Protein AF-A0A7J2ZFT1-F1 (afdb_monomer_lite)

Foldseek 3Di:
DDWAWLDKDWDDDPVKIWMWTWTADPQFIKTWIDIPPDIDIDGDDLVRLVQVLVCLVVQHKDKDKDWDQDPVRDIWIWMWIRHNQKTWIDTVHIGIDRADPVRSVVSSVSSVVSSVVVVVSVCPVVVDPPPD

Sequence (132 aa):
MPLKVLHSFIHQTDEKITSLTVSLGEDGVFITLSDKKSKNRVKLGLDEVAGLADAVERNRNWSAFHTFTTLENKESRNRINYADGFFSIEGETKIAMKLGDDERAAFRRVLEFALERMLERRMKERVGFKSG

Secondary structure (DSSP, 8-state):
---EEEEEEEEE-SS-EEEEEEEE-SSSEEEEEE-SS-EEEEEEPHHHHHHHHHHHHHT--EEEEEEEE-TTS-EEEEEEEEETTEEEEESSSEEEEEPPHHHHHHHHHHHHHHHHHHHHHHHHHHH-----

pLDDT: mean 86.73, std 11.71, range [34.34, 96.75]

Structure (mmCIF, N/CA/C/O backbone):
data_AF-A0A7J2ZFT1-F1
#
_entry.id   AF-A0A7J2ZFT1-F1
#
loop_
_atom_site.group_PDB
_atom_site.id
_atom_site.type_symbol
_atom_site.label_atom_id
_atom_site.label_alt_id
_atom_site.label_comp_id
_atom_site.label_asym_id
_atom_site.label_entity_id
_atom_site.label_seq_id
_atom_site.pdbx_PDB_ins_code
_atom_site.Cartn_x
_atom_site.Cartn_y
_atom_site.Cartn_z
_atom_site.occupancy
_atom_site.B_iso_or_equiv
_atom_site.auth_seq_id
_atom_site.auth_comp_id
_atom_site.auth_asym_id
_atom_site.auth_atom_id
_atom_site.pdbx_PDB_model_num
ATOM 1 N N . MET A 1 1 ? 18.847 6.080 -0.606 1.00 52.22 1 MET A N 1
ATOM 2 C CA . MET A 1 1 ? 18.341 7.435 -0.954 1.00 52.22 1 MET A CA 1
ATOM 3 C C . MET A 1 1 ? 17.059 7.778 -0.180 1.00 52.22 1 MET A C 1
ATOM 5 O O . MET A 1 1 ? 16.490 6.867 0.417 1.00 52.22 1 MET A O 1
ATOM 9 N N . PRO A 1 2 ? 16.594 9.047 -0.122 1.00 69.62 2 PRO A N 1
ATOM 10 C CA . PRO A 1 2 ? 15.345 9.393 0.567 1.00 69.62 2 PRO A CA 1
ATOM 11 C C . PRO A 1 2 ? 14.110 8.819 -0.145 1.00 69.62 2 PRO A C 1
ATOM 13 O O . PRO A 1 2 ? 14.042 8.781 -1.372 1.00 69.62 2 PRO A O 1
ATOM 16 N N . LEU A 1 3 ? 13.118 8.388 0.636 1.00 79.19 3 LEU A N 1
ATOM 17 C CA . LEU A 1 3 ? 11.809 7.977 0.122 1.00 79.19 3 LEU A CA 1
ATOM 18 C C . LEU A 1 3 ? 11.078 9.193 -0.437 1.00 79.19 3 LEU A C 1
ATOM 20 O O . LEU A 1 3 ? 10.942 10.201 0.258 1.00 79.19 3 LEU A O 1
ATOM 24 N N . LYS A 1 4 ? 10.548 9.083 -1.655 1.00 88.88 4 LYS A N 1
ATOM 25 C CA . LYS A 1 4 ? 9.685 10.121 -2.216 1.00 88.88 4 LYS A CA 1
ATOM 26 C C . LYS A 1 4 ? 8.232 9.793 -1.896 1.00 88.88 4 LYS A C 1
ATOM 28 O O . LYS A 1 4 ? 7.696 8.823 -2.426 1.00 88.88 4 LYS A O 1
ATOM 33 N N . VAL A 1 5 ? 7.600 10.595 -1.042 1.00 90.94 5 VAL A N 1
ATOM 34 C CA . VAL A 1 5 ? 6.156 10.489 -0.791 1.00 90.94 5 VAL A CA 1
ATOM 35 C C . VAL A 1 5 ? 5.413 10.813 -2.087 1.00 90.94 5 VAL A C 1
ATOM 37 O O . VAL A 1 5 ? 5.664 11.850 -2.700 1.00 90.94 5 VAL A O 1
ATOM 40 N N . LEU A 1 6 ? 4.538 9.905 -2.517 1.00 91.88 6 LEU A N 1
ATOM 41 C CA . LEU A 1 6 ? 3.688 10.089 -3.692 1.00 91.88 6 LEU A CA 1
ATOM 42 C C . LEU A 1 6 ? 2.339 10.684 -3.296 1.00 91.88 6 LEU A C 1
ATOM 44 O O . LEU A 1 6 ? 1.868 11.622 -3.932 1.00 91.88 6 LEU A O 1
ATOM 48 N N . HIS A 1 7 ? 1.731 10.146 -2.237 1.00 93.69 7 HIS A N 1
ATOM 49 C CA . HIS A 1 7 ? 0.454 10.624 -1.725 1.00 93.69 7 HIS A CA 1
ATOM 50 C C . HIS A 1 7 ? 0.250 10.215 -0.266 1.00 93.69 7 HIS A C 1
ATOM 52 O O . HIS A 1 7 ? 0.804 9.206 0.183 1.00 93.69 7 HIS A O 1
ATOM 58 N N . SER A 1 8 ? -0.570 10.974 0.461 1.00 92.38 8 SER A N 1
ATOM 59 C CA . SER A 1 8 ? -1.027 10.594 1.794 1.00 92.38 8 SER A CA 1
ATOM 60 C C . SER A 1 8 ? -2.513 10.878 1.958 1.00 92.38 8 SER A C 1
ATOM 62 O O . SER A 1 8 ? -2.956 12.003 1.763 1.00 92.38 8 SER A O 1
ATOM 64 N N . PHE A 1 9 ? -3.247 9.859 2.385 1.00 91.44 9 PHE A N 1
ATOM 65 C CA . PHE A 1 9 ? -4.632 9.944 2.829 1.00 91.44 9 PHE A CA 1
ATOM 66 C C . PHE A 1 9 ? -4.624 10.114 4.344 1.00 91.44 9 PHE A C 1
ATOM 68 O O . PHE A 1 9 ? -3.864 9.428 5.034 1.00 91.44 9 PHE A O 1
ATOM 75 N N . ILE A 1 10 ? -5.421 11.040 4.867 1.00 90.12 10 ILE A N 1
ATOM 76 C CA . ILE A 1 10 ? -5.509 11.306 6.305 1.00 90.12 10 ILE A CA 1
ATOM 77 C C . ILE A 1 10 ? -6.983 11.333 6.675 1.00 90.12 10 ILE A C 1
ATOM 79 O O . ILE A 1 10 ? -7.726 12.196 6.216 1.00 90.12 10 ILE A O 1
ATOM 83 N N . HIS A 1 11 ? -7.395 10.393 7.519 1.00 88.00 11 HIS A N 1
ATOM 84 C CA . HIS A 1 11 ? -8.722 10.373 8.121 1.00 88.00 11 HIS A CA 1
ATOM 85 C C . HIS A 1 11 ? -8.613 10.820 9.559 1.00 88.00 11 HIS A C 1
ATOM 87 O O . HIS A 1 11 ? -7.939 10.184 10.372 1.00 88.00 11 HIS A O 1
ATOM 93 N N . GLN A 1 12 ? -9.311 11.902 9.871 1.00 83.25 12 GLN A N 1
ATOM 94 C CA . GLN A 1 12 ? -9.465 12.391 11.225 1.00 83.25 12 GLN A CA 1
ATOM 95 C C . GLN A 1 12 ? -10.921 12.222 11.644 1.00 83.25 12 GLN A C 1
ATOM 97 O O . GLN A 1 12 ? -11.829 12.785 11.044 1.00 83.25 12 GLN A O 1
ATOM 102 N N . THR A 1 13 ? -11.113 11.427 12.686 1.00 78.31 13 THR A N 1
ATOM 103 C CA . THR A 1 13 ? -12.351 11.346 13.463 1.00 78.31 13 THR A CA 1
ATOM 104 C C . THR A 1 13 ? -12.074 11.910 14.854 1.00 78.31 13 THR A C 1
ATOM 106 O O . THR A 1 13 ? -10.906 12.006 15.253 1.00 78.31 13 THR A O 1
ATOM 109 N N . ASP A 1 14 ? -13.120 12.242 15.610 1.00 71.62 14 ASP A N 1
ATOM 110 C CA . ASP A 1 14 ? -12.985 12.769 16.977 1.00 71.62 14 ASP A CA 1
ATOM 111 C C . ASP A 1 14 ? -12.145 11.845 17.881 1.00 71.62 14 ASP A C 1
ATOM 113 O O . ASP A 1 14 ? -11.386 12.298 18.740 1.00 71.62 14 ASP A O 1
ATOM 117 N N . GLU A 1 15 ? -12.183 10.536 17.624 1.00 68.06 15 GLU A N 1
ATOM 118 C CA . GLU A 1 15 ? -11.485 9.531 18.426 1.00 68.06 15 GLU A CA 1
ATOM 119 C C . GLU A 1 15 ? -10.108 9.147 17.850 1.00 68.06 15 GLU A C 1
ATOM 121 O O . GLU A 1 15 ? -9.139 8.945 18.597 1.00 68.06 15 GLU A O 1
ATOM 126 N N . LYS A 1 16 ? -9.962 9.080 16.518 1.00 78.31 16 LYS A N 1
ATOM 127 C CA . LYS A 1 16 ? -8.778 8.505 15.852 1.00 78.31 16 LYS A CA 1
ATOM 128 C C . LYS A 1 16 ? -8.320 9.323 14.647 1.00 78.31 16 LYS A C 1
ATOM 130 O O . LYS A 1 16 ?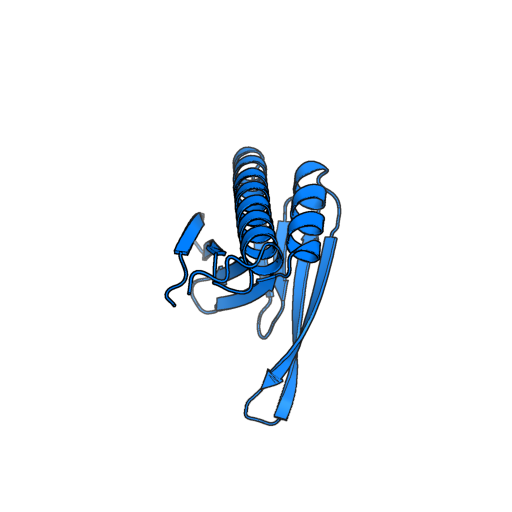 -9.119 9.698 13.795 1.00 78.31 16 LYS A O 1
ATOM 135 N N . ILE A 1 17 ? -7.005 9.522 14.558 1.00 83.81 17 ILE A N 1
ATOM 136 C CA . ILE A 1 17 ? -6.331 9.952 13.329 1.00 83.81 17 ILE A CA 1
ATOM 137 C C . ILE A 1 17 ? -5.683 8.705 12.748 1.00 83.81 17 ILE A C 1
ATOM 139 O O . ILE A 1 17 ? -4.908 8.053 13.447 1.00 83.81 17 ILE A O 1
ATOM 143 N N . THR A 1 18 ? -6.018 8.382 11.504 1.00 89.44 18 THR A N 1
ATOM 144 C CA . THR A 1 18 ? -5.359 7.329 10.729 1.00 89.44 18 THR A CA 1
ATOM 145 C C . THR A 1 18 ? -4.842 7.919 9.431 1.00 89.44 18 THR A C 1
ATOM 147 O O . THR A 1 18 ? -5.489 8.775 8.828 1.00 89.44 18 THR A O 1
ATOM 150 N N . SER A 1 19 ? -3.663 7.494 9.004 1.00 93.00 19 SER A N 1
ATOM 151 C CA . SER A 1 19 ? -3.088 7.925 7.739 1.00 93.00 19 SER A CA 1
ATOM 152 C C . SER A 1 19 ? -2.547 6.746 6.953 1.00 93.00 19 SER A C 1
ATOM 154 O O . SER A 1 19 ? -1.958 5.821 7.513 1.00 93.00 19 SER A O 1
ATOM 156 N N . LEU A 1 20 ? -2.746 6.809 5.641 1.00 93.62 20 LEU A N 1
ATOM 157 C CA . LEU A 1 20 ? -2.200 5.893 4.652 1.00 93.62 20 LEU A CA 1
ATOM 158 C C . LEU A 1 20 ? -1.277 6.703 3.746 1.00 93.62 20 LEU A C 1
ATOM 160 O O . LEU A 1 20 ? -1.727 7.586 3.022 1.00 93.62 20 LEU A O 1
ATOM 164 N N . THR A 1 21 ? 0.014 6.400 3.765 1.00 94.88 21 THR A N 1
ATOM 165 C CA . THR A 1 21 ? 1.022 7.077 2.947 1.00 94.88 21 THR A CA 1
ATOM 166 C C . THR A 1 21 ? 1.649 6.092 1.976 1.00 94.88 21 THR A C 1
ATOM 168 O O . THR A 1 21 ? 2.147 5.039 2.385 1.00 94.88 21 THR A O 1
ATOM 171 N N . VAL A 1 22 ? 1.676 6.462 0.697 1.00 95.50 22 VAL A N 1
ATOM 172 C CA . VAL A 1 22 ? 2.358 5.709 -0.358 1.00 95.50 22 VAL A CA 1
ATOM 173 C C . VAL A 1 22 ? 3.624 6.453 -0.749 1.00 95.50 22 VAL A C 1
ATOM 175 O O . VAL A 1 22 ? 3.578 7.627 -1.123 1.00 95.50 22 VAL A O 1
ATOM 178 N N . SER A 1 23 ? 4.755 5.762 -0.687 1.00 94.31 23 SER A N 1
ATOM 179 C CA . SER A 1 23 ? 6.069 6.324 -0.987 1.00 94.31 23 SER A CA 1
ATOM 180 C C . SER A 1 23 ? 6.827 5.442 -1.966 1.00 94.31 23 SER A C 1
ATOM 182 O O . SER A 1 23 ? 6.803 4.221 -1.856 1.00 94.31 23 SER A O 1
ATOM 184 N N . LEU A 1 24 ? 7.566 6.054 -2.883 1.00 92.00 24 LEU A N 1
ATOM 185 C CA . LEU A 1 24 ? 8.460 5.358 -3.800 1.00 92.00 24 LEU A CA 1
ATOM 186 C C . LEU A 1 24 ? 9.884 5.356 -3.226 1.00 92.00 24 LEU A C 1
ATOM 188 O O . LEU A 1 24 ? 10.473 6.420 -3.014 1.00 92.00 24 LEU A O 1
ATOM 192 N N . GLY A 1 25 ? 10.432 4.168 -2.967 1.00 87.12 25 GLY A N 1
ATOM 193 C CA . GLY A 1 25 ? 11.860 3.964 -2.701 1.00 87.12 25 GLY A CA 1
ATOM 194 C C . GLY A 1 25 ? 12.599 3.507 -3.954 1.00 87.12 25 GLY A C 1
ATOM 195 O O . GLY A 1 25 ? 11.985 3.371 -5.007 1.00 87.12 25 GLY A O 1
ATOM 196 N N . GLU A 1 26 ? 13.914 3.299 -3.868 1.00 77.50 26 GLU A N 1
ATOM 197 C CA . GLU A 1 26 ? 14.739 2.814 -4.994 1.00 77.50 26 GLU A CA 1
ATOM 198 C C . GLU A 1 26 ? 14.296 1.425 -5.465 1.00 77.50 26 GLU A C 1
ATOM 200 O O . GLU A 1 26 ? 14.179 1.179 -6.662 1.00 77.50 26 GLU A O 1
ATOM 205 N N . ASP A 1 27 ? 13.954 0.570 -4.509 1.00 77.44 27 ASP A N 1
ATOM 206 C CA . ASP A 1 27 ? 13.807 -0.874 -4.640 1.00 77.44 27 ASP A CA 1
ATOM 207 C C . ASP A 1 27 ? 12.358 -1.370 -4.479 1.00 77.44 27 ASP A C 1
ATOM 209 O O . ASP A 1 27 ? 12.120 -2.580 -4.440 1.00 77.44 27 ASP A O 1
ATOM 213 N N . GLY A 1 28 ? 11.387 -0.462 -4.350 1.00 85.62 28 GLY A N 1
ATOM 214 C CA . GLY A 1 28 ? 9.973 -0.807 -4.210 1.00 85.62 28 GLY A CA 1
ATOM 215 C C . GLY A 1 28 ? 9.078 0.350 -3.775 1.00 85.62 28 GLY A C 1
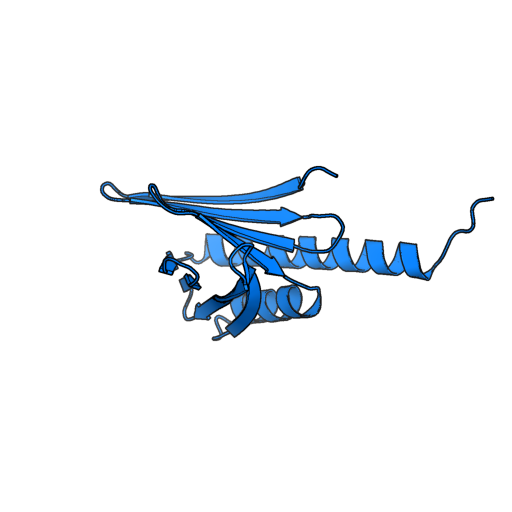ATOM 216 O O . GLY A 1 28 ? 9.527 1.482 -3.559 1.00 85.62 28 GLY A O 1
ATOM 217 N N . VAL A 1 29 ? 7.793 0.042 -3.623 1.00 93.19 29 VAL A N 1
ATOM 218 C CA . VAL A 1 29 ? 6.792 0.962 -3.070 1.00 93.19 29 VAL A CA 1
ATOM 219 C C . VAL A 1 29 ? 6.616 0.660 -1.598 1.00 93.19 29 VAL A C 1
ATOM 221 O O . VAL A 1 29 ? 6.468 -0.486 -1.199 1.00 93.19 29 VAL A O 1
ATOM 224 N N . PHE A 1 30 ? 6.616 1.691 -0.771 1.00 93.44 30 PHE A N 1
ATOM 225 C CA . PHE A 1 30 ? 6.357 1.567 0.648 1.00 93.44 30 PHE A CA 1
ATOM 226 C C . PHE A 1 30 ? 4.968 2.085 0.953 1.00 93.44 30 PHE A C 1
ATOM 228 O O . PHE A 1 30 ? 4.684 3.264 0.737 1.00 93.44 30 PHE A O 1
ATOM 235 N N . ILE A 1 31 ? 4.140 1.212 1.510 1.00 93.75 31 ILE A N 1
ATOM 236 C CA . ILE A 1 31 ? 2.860 1.598 2.079 1.00 93.75 31 ILE A CA 1
ATOM 237 C C . ILE A 1 31 ? 3.029 1.672 3.587 1.00 93.75 31 ILE A C 1
ATOM 239 O O . ILE A 1 31 ? 3.464 0.721 4.239 1.00 93.75 31 ILE A O 1
ATOM 243 N N . THR A 1 32 ? 2.732 2.842 4.130 1.00 92.81 32 THR A N 1
A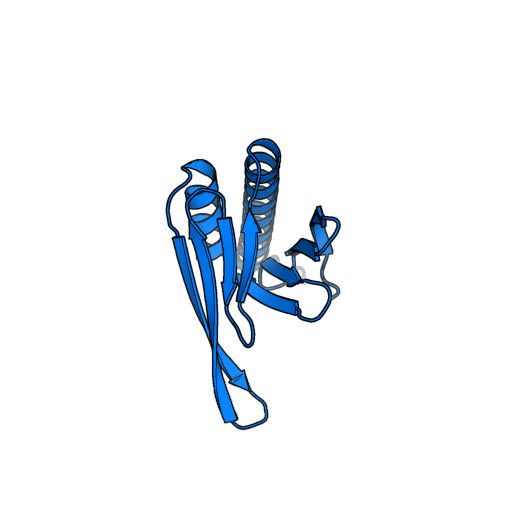TOM 244 C CA . THR A 1 32 ? 2.736 3.103 5.563 1.00 92.81 32 THR A CA 1
ATOM 245 C C . THR A 1 32 ? 1.311 3.358 5.997 1.00 92.81 32 THR A C 1
ATOM 247 O O . THR A 1 32 ? 0.655 4.224 5.426 1.00 92.81 32 THR A O 1
ATOM 250 N N . LEU A 1 33 ? 0.859 2.638 7.014 1.00 92.81 33 LEU A N 1
ATOM 251 C CA . LEU A 1 33 ? -0.401 2.910 7.676 1.00 92.81 33 LEU A CA 1
ATOM 252 C C . LEU A 1 33 ? -0.117 3.203 9.147 1.00 92.81 33 LEU A C 1
ATOM 254 O O . LEU A 1 33 ? 0.556 2.424 9.822 1.00 92.81 33 LEU A O 1
ATOM 258 N N . SER A 1 34 ? -0.567 4.357 9.622 1.00 91.75 34 SER A N 1
ATOM 259 C CA . SER A 1 34 ? -0.322 4.816 10.989 1.00 91.75 34 SER A CA 1
ATOM 260 C C . SER A 1 34 ? -1.595 5.295 11.653 1.00 91.75 34 SER A C 1
ATOM 262 O O . SER A 1 34 ? -2.474 5.849 10.998 1.00 91.75 34 SER A O 1
ATOM 264 N N . ASP A 1 35 ? -1.656 5.110 12.965 1.00 89.44 35 ASP A N 1
ATOM 265 C CA . ASP A 1 35 ? -2.599 5.779 13.848 1.00 89.44 35 ASP A CA 1
ATOM 266 C C . ASP A 1 35 ? -1.842 6.614 14.901 1.00 89.44 35 ASP A C 1
ATOM 268 O O . ASP A 1 35 ? -0.631 6.818 14.798 1.00 89.44 35 ASP A O 1
ATOM 272 N N . LYS A 1 36 ? -2.542 7.131 15.920 1.00 81.75 36 LYS A N 1
ATOM 273 C CA . LYS A 1 36 ? -1.927 7.950 16.983 1.00 81.75 36 LYS A CA 1
ATOM 274 C C . LYS A 1 36 ? -0.817 7.229 17.771 1.00 81.75 36 LYS A C 1
ATOM 276 O O . LYS A 1 36 ? 0.014 7.910 18.364 1.00 81.75 36 LYS A O 1
ATOM 281 N N . LYS A 1 37 ? -0.834 5.895 17.857 1.00 84.81 37 LYS A N 1
ATOM 282 C CA . LYS A 1 37 ? 0.033 5.104 18.752 1.00 84.81 37 LYS A CA 1
ATOM 283 C C . LYS A 1 37 ? 0.968 4.157 18.010 1.00 84.81 37 LYS A C 1
ATOM 285 O O . LYS A 1 37 ? 1.986 3.754 18.568 1.00 84.81 37 LYS A O 1
ATOM 290 N N . SER A 1 38 ? 0.627 3.784 16.785 1.00 86.56 38 SER A N 1
ATOM 291 C CA . SER A 1 38 ? 1.274 2.699 16.065 1.00 86.56 38 SER A CA 1
ATOM 292 C C . SER A 1 38 ? 1.460 3.041 14.594 1.00 86.56 38 SER A C 1
ATOM 294 O O . SER A 1 38 ? 0.722 3.821 13.992 1.00 86.56 38 SER A O 1
ATOM 296 N N . LYS A 1 39 ? 2.492 2.447 14.000 1.00 90.12 39 LYS A N 1
ATOM 297 C CA . LYS A 1 39 ? 2.849 2.641 12.599 1.00 90.12 39 LYS A CA 1
ATOM 298 C C . LYS A 1 39 ? 3.304 1.317 12.018 1.00 90.12 39 LYS A C 1
ATOM 300 O O . LYS A 1 39 ? 4.335 0.790 12.420 1.00 90.12 39 LYS A O 1
ATOM 305 N N . ASN A 1 40 ? 2.585 0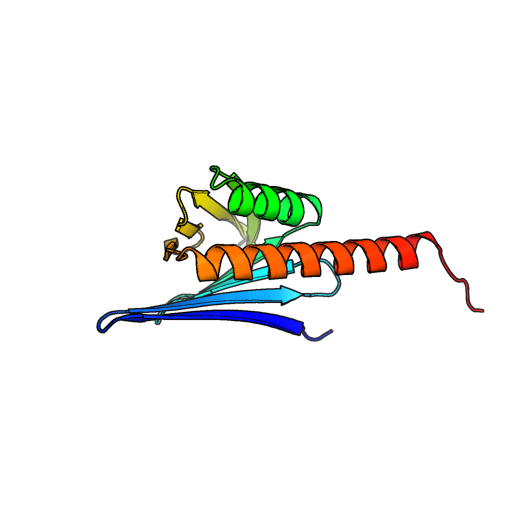.857 11.006 1.00 89.94 40 ASN A N 1
ATOM 306 C CA . ASN A 1 40 ? 2.974 -0.288 10.206 1.00 89.94 40 ASN A CA 1
ATOM 307 C C . ASN A 1 40 ? 3.477 0.196 8.853 1.00 89.94 40 ASN A C 1
ATOM 309 O O . ASN A 1 40 ? 2.863 1.042 8.203 1.00 89.94 40 ASN A O 1
ATOM 313 N N . ARG A 1 41 ? 4.604 -0.349 8.405 1.00 90.38 41 ARG A N 1
ATOM 314 C CA . ARG A 1 41 ? 5.154 -0.057 7.085 1.00 90.38 41 ARG A CA 1
ATOM 315 C C . ARG A 1 41 ? 5.545 -1.350 6.409 1.00 90.38 41 ARG A C 1
ATOM 317 O O . ARG A 1 41 ? 6.228 -2.178 7.003 1.00 90.38 41 ARG A O 1
ATOM 324 N N . VAL A 1 42 ? 5.153 -1.482 5.150 1.00 91.06 42 VAL A N 1
ATOM 325 C CA . VAL A 1 42 ? 5.486 -2.640 4.330 1.00 91.06 42 VAL A CA 1
ATOM 326 C C . VAL A 1 42 ? 6.016 -2.173 2.985 1.00 91.06 42 VAL A C 1
ATOM 328 O O . VAL A 1 42 ? 5.603 -1.136 2.460 1.00 91.06 42 VAL A O 1
ATOM 331 N N . LYS A 1 43 ? 6.979 -2.926 2.460 1.00 92.12 43 LYS A N 1
ATOM 332 C CA . LYS A 1 43 ? 7.522 -2.754 1.120 1.00 92.12 43 LYS A CA 1
ATOM 333 C C . LYS A 1 43 ? 6.812 -3.726 0.184 1.00 92.12 43 LYS A C 1
ATOM 335 O O . LYS A 1 43 ? 6.842 -4.923 0.438 1.00 92.12 43 LYS A O 1
ATOM 340 N N . LEU A 1 44 ? 6.239 -3.201 -0.888 1.00 92.56 44 LEU A N 1
ATOM 341 C CA . LEU A 1 44 ? 5.646 -3.956 -1.977 1.00 92.56 44 LEU A CA 1
ATOM 342 C C . LEU A 1 44 ? 6.605 -4.046 -3.164 1.00 92.56 44 LEU A C 1
ATOM 344 O O . LEU A 1 44 ? 7.213 -3.049 -3.580 1.00 92.56 44 LEU A O 1
ATOM 348 N N . GLY A 1 45 ? 6.717 -5.254 -3.709 1.00 91.94 45 GLY A N 1
ATOM 349 C CA . GLY A 1 45 ? 7.344 -5.532 -4.994 1.00 91.94 45 GLY A CA 1
ATOM 350 C C . GLY A 1 45 ? 6.445 -5.164 -6.177 1.00 91.94 45 GLY A C 1
ATOM 351 O O . GLY A 1 45 ? 5.281 -4.814 -6.015 1.00 91.94 45 GLY A O 1
ATOM 352 N N . LEU A 1 46 ? 6.999 -5.268 -7.388 1.00 91.19 46 LEU A N 1
ATOM 353 C CA . LEU A 1 46 ? 6.310 -4.914 -8.635 1.00 91.19 46 LEU A CA 1
ATOM 354 C C . LEU A 1 46 ? 4.955 -5.634 -8.773 1.00 91.19 46 LEU A C 1
ATOM 356 O O . LEU A 1 46 ? 3.932 -4.993 -8.999 1.00 91.19 46 LEU A O 1
ATOM 360 N N . ASP A 1 47 ? 4.960 -6.953 -8.582 1.00 92.56 47 ASP A N 1
ATOM 361 C CA . ASP A 1 47 ? 3.778 -7.799 -8.771 1.00 92.56 47 ASP A CA 1
ATOM 362 C C . ASP A 1 47 ? 2.723 -7.552 -7.686 1.00 92.56 47 ASP A C 1
ATOM 364 O O . ASP A 1 47 ? 1.524 -7.613 -7.945 1.00 92.56 47 ASP A O 1
ATOM 368 N N . GLU A 1 48 ? 3.158 -7.206 -6.472 1.00 94.81 48 GLU A N 1
ATOM 369 C CA . GLU A 1 48 ? 2.260 -6.880 -5.365 1.00 94.81 48 GLU A CA 1
ATOM 370 C C . GLU A 1 48 ? 1.599 -5.515 -5.560 1.00 94.81 48 GLU A C 1
ATOM 372 O O . GLU A 1 48 ? 0.411 -5.369 -5.285 1.00 94.81 48 GLU A O 1
ATOM 377 N N . VAL A 1 49 ? 2.336 -4.527 -6.082 1.00 95.06 49 VAL A N 1
ATOM 378 C CA . VAL A 1 49 ? 1.762 -3.228 -6.465 1.00 95.06 49 VAL A CA 1
ATOM 379 C C . VAL A 1 49 ? 0.737 -3.413 -7.583 1.00 95.06 49 VAL A C 1
ATOM 381 O O . VAL A 1 49 ? -0.358 -2.863 -7.487 1.00 95.06 49 VAL A O 1
ATOM 384 N N . ALA A 1 50 ? 1.056 -4.210 -8.608 1.00 94.75 50 ALA A N 1
ATOM 385 C CA . ALA A 1 50 ? 0.135 -4.499 -9.705 1.00 94.75 50 ALA A CA 1
ATOM 386 C C . ALA A 1 50 ? -1.127 -5.237 -9.223 1.00 94.75 50 ALA A C 1
ATOM 388 O O . ALA A 1 50 ? -2.242 -4.839 -9.557 1.00 94.75 50 ALA A O 1
ATOM 389 N N . GLY A 1 51 ? -0.961 -6.271 -8.391 1.00 96.00 51 GLY A N 1
ATOM 390 C CA . GLY A 1 51 ? -2.075 -7.026 -7.817 1.00 96.00 51 GLY A CA 1
ATOM 391 C C . GLY A 1 51 ? -2.965 -6.174 -6.913 1.00 96.00 51 GLY A C 1
ATOM 392 O O . GLY A 1 51 ? -4.188 -6.264 -6.996 1.00 96.00 51 GLY A O 1
ATOM 393 N N . LEU A 1 52 ? -2.371 -5.299 -6.096 1.00 96.38 52 LEU A N 1
ATOM 394 C CA . LEU A 1 52 ? -3.124 -4.360 -5.271 1.00 96.38 52 LEU A CA 1
ATOM 395 C C . LEU A 1 52 ? -3.867 -3.320 -6.123 1.00 96.38 52 LEU A C 1
ATOM 397 O O . LEU A 1 52 ? -5.015 -3.013 -5.819 1.00 96.38 52 LEU A O 1
ATOM 401 N N . ALA A 1 53 ? -3.254 -2.791 -7.186 1.00 95.81 53 ALA A N 1
ATOM 402 C CA . ALA A 1 53 ? -3.907 -1.832 -8.080 1.00 95.81 53 ALA A CA 1
ATOM 403 C C . ALA A 1 53 ? -5.147 -2.436 -8.767 1.00 95.81 53 ALA A C 1
ATOM 405 O O . ALA A 1 53 ? -6.214 -1.821 -8.726 1.00 95.81 53 ALA A O 1
ATOM 406 N N . ASP A 1 54 ? -5.040 -3.658 -9.309 1.00 96.00 54 ASP A N 1
ATOM 407 C CA . ASP A 1 54 ? -6.182 -4.387 -9.896 1.00 96.00 54 ASP A CA 1
ATOM 408 C C . ASP A 1 54 ? -7.263 -4.680 -8.844 1.00 96.00 54 ASP A C 1
ATOM 410 O O . ASP A 1 54 ? -8.458 -4.498 -9.095 1.00 96.00 54 ASP A O 1
ATOM 414 N N . ALA A 1 55 ? -6.857 -5.065 -7.630 1.00 95.94 55 ALA A N 1
ATOM 415 C CA . ALA A 1 55 ? -7.786 -5.309 -6.534 1.00 95.94 55 ALA A CA 1
ATOM 416 C C . ALA A 1 55 ? -8.567 -4.048 -6.142 1.00 95.94 55 ALA A C 1
ATOM 418 O O . ALA A 1 55 ? -9.781 -4.124 -5.955 1.00 95.94 55 ALA A O 1
ATOM 419 N N . VAL A 1 56 ? -7.904 -2.890 -6.068 1.00 95.38 56 VAL A N 1
ATOM 420 C CA . VAL A 1 56 ? -8.548 -1.600 -5.777 1.00 95.38 56 VAL A CA 1
ATOM 421 C C . VAL A 1 56 ? -9.492 -1.190 -6.905 1.00 95.38 56 VAL A C 1
ATOM 423 O O . VAL A 1 56 ? -10.613 -0.768 -6.626 1.00 95.38 56 VAL A O 1
ATOM 426 N N . GLU A 1 57 ? -9.082 -1.348 -8.168 1.00 94.69 57 GLU A N 1
ATOM 427 C CA . GLU A 1 57 ? -9.926 -1.049 -9.331 1.00 94.69 57 GLU A CA 1
ATOM 428 C C . GLU A 1 57 ? -11.208 -1.887 -9.338 1.00 94.69 57 GLU A C 1
ATOM 430 O O . GLU A 1 57 ? -12.303 -1.360 -9.538 1.00 94.69 57 GLU A O 1
ATOM 435 N N . ARG A 1 58 ? -11.081 -3.196 -9.113 1.00 93.25 58 ARG A N 1
ATOM 436 C CA . ARG A 1 58 ? -12.209 -4.134 -9.173 1.00 93.25 58 ARG A CA 1
ATOM 437 C C . ARG A 1 58 ? -12.956 -4.265 -7.851 1.00 93.25 58 ARG A C 1
ATOM 439 O O . ARG A 1 58 ? -13.901 -5.050 -7.782 1.00 93.25 58 ARG A O 1
ATOM 446 N N . ASN A 1 59 ? -12.513 -3.551 -6.815 1.00 92.12 59 ASN A N 1
ATOM 447 C CA . ASN A 1 59 ? -12.957 -3.708 -5.433 1.00 92.12 59 ASN A CA 1
ATOM 448 C C . ASN A 1 59 ? -12.981 -5.187 -4.992 1.00 92.12 59 ASN A C 1
ATOM 450 O O . ASN A 1 59 ? -13.981 -5.684 -4.478 1.00 92.12 59 ASN A O 1
ATOM 454 N N . ARG A 1 60 ? -11.894 -5.915 -5.269 1.00 92.88 60 ARG A N 1
ATOM 455 C CA . ARG A 1 60 ? -11.735 -7.341 -4.954 1.00 92.88 60 ARG A CA 1
ATOM 456 C C . ARG A 1 60 ? -10.841 -7.544 -3.746 1.00 92.88 60 ARG A C 1
ATOM 458 O O . ARG A 1 60 ? -9.974 -6.729 -3.456 1.00 92.88 60 ARG A O 1
ATOM 465 N N . ASN A 1 61 ? -11.008 -8.686 -3.093 1.00 95.88 61 ASN A N 1
ATOM 466 C CA . ASN 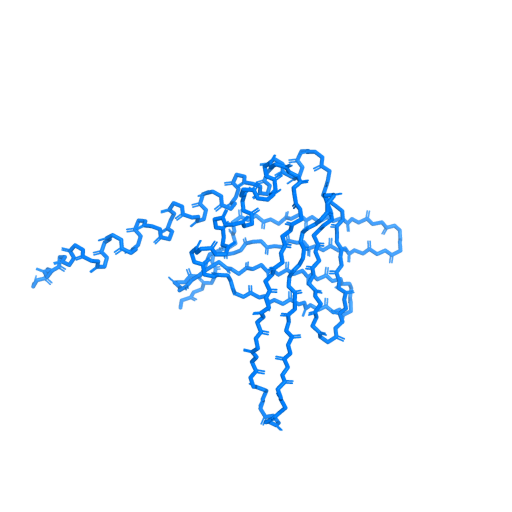A 1 61 ? -10.151 -9.069 -1.983 1.00 95.88 61 ASN A CA 1
ATOM 467 C C . ASN A 1 61 ? -8.743 -9.396 -2.480 1.00 95.88 61 ASN A C 1
ATOM 469 O O . ASN A 1 61 ? -8.567 -10.180 -3.414 1.00 95.88 61 ASN A O 1
ATOM 473 N N . TRP A 1 62 ? -7.746 -8.830 -1.814 1.00 96.75 62 TRP A N 1
ATOM 474 C CA . TRP A 1 62 ? -6.340 -9.094 -2.074 1.00 96.75 62 TRP A CA 1
ATOM 475 C C . TRP A 1 62 ? -5.548 -9.054 -0.775 1.00 96.75 62 TRP A C 1
ATOM 477 O O . TRP A 1 62 ? -5.788 -8.216 0.097 1.00 96.75 62 TRP A O 1
ATOM 487 N N . SER A 1 63 ? -4.580 -9.956 -0.646 1.00 95.25 63 SER A N 1
ATOM 488 C CA . SER A 1 63 ? -3.697 -9.983 0.511 1.00 95.25 63 SER A CA 1
ATOM 489 C C . SER A 1 63 ? -2.308 -10.478 0.157 1.00 95.25 63 SER A C 1
ATOM 491 O O . SER A 1 63 ? -2.174 -11.434 -0.604 1.00 95.25 63 SER A O 1
ATOM 493 N N . ALA A 1 64 ? -1.304 -9.889 0.799 1.00 93.94 64 ALA A N 1
ATOM 494 C CA . ALA A 1 64 ? 0.085 -10.320 0.736 1.00 93.94 64 ALA A CA 1
ATOM 495 C C . ALA A 1 64 ? 0.635 -10.539 2.147 1.00 93.94 64 ALA A C 1
ATOM 497 O O . ALA A 1 64 ? 0.228 -9.874 3.106 1.00 93.94 64 ALA A O 1
ATOM 498 N N . PHE A 1 65 ? 1.556 -11.491 2.269 1.00 91.62 65 PHE A N 1
ATOM 499 C CA . PHE A 1 65 ? 2.208 -11.836 3.524 1.00 91.62 65 PHE A CA 1
ATOM 500 C C . PHE A 1 65 ? 3.705 -11.599 3.401 1.00 91.62 65 PHE A C 1
ATOM 502 O O . PHE A 1 65 ? 4.350 -12.143 2.511 1.00 91.62 65 PHE A O 1
ATOM 509 N N . HIS A 1 66 ? 4.250 -10.837 4.340 1.00 87.31 66 HIS A N 1
ATOM 510 C CA . HIS A 1 66 ? 5.664 -10.514 4.407 1.00 87.31 66 HIS A CA 1
ATOM 511 C C . HIS A 1 66 ? 6.220 -11.030 5.721 1.00 87.31 66 HIS A C 1
ATOM 513 O O . HIS A 1 66 ? 5.803 -10.593 6.792 1.00 87.31 66 HIS A O 1
ATOM 519 N N . THR A 1 67 ? 7.176 -11.940 5.632 1.00 84.25 67 THR A N 1
ATOM 520 C CA . THR A 1 67 ? 7.928 -12.427 6.783 1.00 84.25 67 THR A CA 1
ATOM 521 C C . THR A 1 67 ? 9.247 -11.672 6.870 1.00 84.25 67 THR A C 1
ATOM 523 O O . THR A 1 67 ? 9.931 -11.503 5.860 1.00 84.25 67 THR A O 1
ATOM 526 N N . PHE A 1 68 ? 9.618 -11.229 8.066 1.00 77.44 68 PHE A N 1
ATOM 527 C CA . PHE A 1 68 ? 10.926 -10.643 8.333 1.00 77.44 68 PHE A CA 1
ATOM 528 C C . PHE A 1 68 ? 11.439 -11.080 9.703 1.00 77.44 68 PHE A C 1
ATOM 530 O O . PHE A 1 68 ? 10.681 -11.256 10.655 1.00 77.44 68 PHE A O 1
ATOM 537 N N . THR A 1 69 ? 12.751 -11.243 9.801 1.00 75.19 69 THR A N 1
ATOM 538 C CA . THR A 1 69 ? 13.421 -11.567 11.058 1.00 75.19 69 THR A CA 1
ATOM 539 C C . THR A 1 69 ? 13.766 -10.271 11.777 1.00 75.19 69 THR A C 1
ATOM 541 O O . THR A 1 69 ? 14.383 -9.372 11.204 1.00 75.19 69 THR A O 1
ATOM 544 N N . THR A 1 70 ? 13.339 -10.151 13.028 1.00 72.06 70 THR A N 1
ATOM 545 C CA . THR A 1 70 ? 13.694 -9.011 13.885 1.00 72.06 70 THR A CA 1
ATOM 546 C C . THR A 1 70 ? 15.109 -9.170 14.451 1.00 72.06 70 THR A C 1
ATOM 548 O O . THR A 1 70 ? 15.692 -10.252 14.403 1.00 72.06 70 THR A O 1
ATOM 551 N N . LEU A 1 71 ? 15.659 -8.101 15.041 1.00 72.44 71 LEU A N 1
ATOM 552 C CA . LEU A 1 71 ? 16.967 -8.132 15.718 1.00 72.44 71 LEU A CA 1
ATOM 553 C C . LEU A 1 71 ? 17.019 -9.141 16.883 1.00 72.44 71 LEU A C 1
ATOM 555 O O . LEU A 1 71 ? 18.097 -9.595 17.248 1.00 72.44 71 LEU A O 1
ATOM 559 N N . GLU A 1 72 ? 15.863 -9.524 17.435 1.00 79.38 72 GLU A N 1
ATOM 560 C CA . GLU A 1 72 ? 15.737 -10.560 18.470 1.00 79.38 72 GLU A CA 1
ATOM 561 C C . GLU A 1 72 ? 15.659 -11.989 17.898 1.00 79.38 72 GLU A C 1
ATOM 563 O O . GLU A 1 72 ? 15.309 -12.920 18.620 1.00 79.38 72 GLU A O 1
ATOM 568 N N . ASN A 1 73 ? 15.914 -12.182 16.597 1.00 70.25 73 ASN A N 1
ATOM 569 C CA . ASN A 1 73 ? 15.691 -13.442 15.875 1.00 70.25 73 ASN A CA 1
ATOM 570 C C . ASN A 1 73 ? 14.250 -13.979 15.966 1.00 70.25 73 ASN A C 1
ATOM 572 O O . ASN A 1 73 ? 14.006 -15.154 15.698 1.00 70.25 73 ASN A O 1
ATOM 576 N N . LYS A 1 74 ? 13.272 -13.130 16.304 1.00 73.88 74 LYS A N 1
ATOM 577 C CA . LYS A 1 74 ? 11.853 -13.484 16.199 1.00 73.88 74 LYS A CA 1
ATOM 578 C C . LYS A 1 74 ? 11.384 -13.257 14.772 1.00 73.88 74 LYS A C 1
ATOM 580 O O . LYS A 1 74 ? 11.595 -12.177 14.213 1.00 73.88 74 LYS A O 1
ATOM 585 N N . GLU A 1 75 ? 10.761 -14.280 14.204 1.00 73.75 75 GLU A N 1
ATOM 586 C CA . GLU A 1 75 ? 10.082 -14.207 12.918 1.00 73.75 75 GLU A CA 1
ATOM 587 C C . GLU A 1 75 ? 8.778 -13.420 13.092 1.00 73.75 75 GLU A C 1
ATOM 589 O O . GLU A 1 75 ? 7.851 -13.863 13.771 1.00 73.75 75 GLU A O 1
ATOM 594 N N . SER A 1 76 ? 8.727 -12.228 12.505 1.00 75.50 76 SER A N 1
ATOM 595 C CA . SER A 1 76 ? 7.536 -11.386 12.482 1.00 75.50 76 SER A CA 1
ATOM 596 C C . SER A 1 76 ? 6.891 -11.461 11.107 1.00 75.50 76 SER A C 1
ATOM 598 O O . SER A 1 76 ? 7.568 -11.446 10.076 1.00 75.50 76 SER A O 1
ATOM 600 N N . ARG A 1 77 ? 5.560 -11.525 11.082 1.00 82.00 77 ARG A N 1
ATOM 601 C CA . ARG A 1 77 ? 4.776 -11.587 9.849 1.00 82.00 77 ARG A CA 1
ATOM 602 C C . ARG A 1 77 ? 3.872 -10.371 9.762 1.00 82.00 77 ARG A C 1
ATOM 604 O O . ARG A 1 77 ? 3.000 -10.194 10.603 1.00 82.00 77 ARG A O 1
ATOM 611 N N . ASN A 1 78 ? 4.052 -9.578 8.714 1.00 87.81 78 ASN A N 1
ATOM 612 C CA . ASN A 1 78 ? 3.105 -8.545 8.333 1.00 87.81 78 ASN A CA 1
ATOM 613 C C . ASN A 1 78 ? 2.149 -9.101 7.276 1.00 87.81 78 ASN A C 1
ATOM 615 O O . ASN A 1 78 ? 2.573 -9.735 6.308 1.00 87.81 78 ASN A O 1
ATOM 619 N N . ARG A 1 79 ? 0.859 -8.826 7.425 1.00 92.31 79 ARG A N 1
ATOM 620 C CA . ARG A 1 79 ? -0.157 -9.068 6.403 1.00 92.31 79 ARG A CA 1
ATOM 621 C C . ARG A 1 79 ? -0.697 -7.735 5.916 1.00 92.31 79 ARG A C 1
ATOM 623 O O . ARG A 1 79 ? -1.154 -6.920 6.712 1.00 92.31 79 ARG A O 1
ATOM 630 N N . ILE A 1 80 ? -0.692 -7.538 4.606 1.00 94.31 80 ILE A N 1
ATOM 631 C CA . ILE A 1 80 ? -1.468 -6.475 3.971 1.00 94.31 80 ILE A CA 1
ATOM 632 C C . ILE A 1 80 ? -2.765 -7.092 3.476 1.00 94.31 80 ILE A C 1
ATOM 634 O O . ILE A 1 80 ? -2.759 -8.195 2.926 1.00 94.31 80 ILE A O 1
ATOM 638 N N . ASN A 1 81 ? -3.871 -6.383 3.664 1.00 96.06 81 ASN A N 1
ATOM 639 C CA . ASN A 1 81 ? -5.165 -6.809 3.168 1.00 96.06 81 ASN A CA 1
ATOM 640 C C . ASN A 1 81 ? -5.958 -5.622 2.623 1.00 96.06 81 ASN A C 1
ATOM 642 O O . ASN A 1 81 ? -6.135 -4.622 3.321 1.00 96.06 81 ASN A O 1
ATOM 646 N N . TYR A 1 82 ? -6.476 -5.782 1.411 1.00 95.56 82 TYR A N 1
ATOM 647 C CA . TYR A 1 82 ? -7.501 -4.935 0.824 1.00 95.56 82 TYR A CA 1
ATOM 648 C C . TYR A 1 82 ? -8.767 -5.771 0.614 1.00 95.56 82 TYR A C 1
ATOM 650 O O . TYR A 1 82 ? -8.696 -6.844 0.020 1.00 95.56 82 TYR A O 1
ATOM 658 N N . ALA A 1 83 ? -9.904 -5.319 1.134 1.00 94.06 83 ALA A N 1
ATOM 659 C CA . ALA A 1 83 ? -11.189 -5.998 0.984 1.00 94.06 83 ALA A CA 1
ATOM 660 C C . ALA A 1 83 ? -12.332 -4.995 1.134 1.00 94.06 83 ALA A C 1
ATOM 662 O O . ALA A 1 83 ? -12.342 -4.234 2.099 1.00 94.06 83 ALA A O 1
ATOM 663 N N . ASP A 1 84 ? -13.282 -4.989 0.198 1.00 88.94 84 ASP A N 1
ATOM 664 C CA . ASP A 1 84 ? -14.498 -4.163 0.258 1.00 88.94 84 ASP A CA 1
ATOM 665 C C . ASP A 1 84 ? -14.237 -2.672 0.568 1.00 88.94 84 ASP A C 1
ATOM 667 O O . ASP A 1 84 ? -14.931 -2.034 1.362 1.00 88.94 84 ASP A O 1
ATOM 671 N N . GLY A 1 85 ? -13.185 -2.109 -0.033 1.00 89.31 85 GLY A N 1
ATOM 672 C CA . GLY A 1 85 ? -12.753 -0.729 0.200 1.00 89.31 85 GLY A CA 1
ATOM 673 C C . GLY A 1 85 ? -12.008 -0.491 1.515 1.00 89.31 85 GLY A C 1
ATOM 674 O O . GLY A 1 85 ? -11.573 0.630 1.756 1.00 89.31 85 GLY A O 1
ATOM 675 N N . PHE A 1 86 ? -11.797 -1.504 2.353 1.00 92.94 86 PHE A N 1
ATOM 676 C CA . PHE A 1 86 ? -10.940 -1.418 3.533 1.00 92.94 86 PHE A CA 1
ATOM 677 C C . PHE A 1 86 ? -9.519 -1.844 3.201 1.00 92.94 86 PHE A C 1
ATOM 679 O O . PHE A 1 86 ? -9.282 -2.962 2.748 1.00 92.94 86 PHE A O 1
ATOM 686 N N . PHE A 1 87 ? -8.564 -0.974 3.504 1.00 94.56 87 PHE A N 1
ATOM 687 C CA . PHE A 1 87 ? -7.146 -1.283 3.456 1.00 94.56 87 PHE A CA 1
ATOM 688 C C . PHE A 1 87 ? -6.606 -1.443 4.879 1.00 94.56 87 PHE A C 1
ATOM 690 O O . PHE A 1 87 ? -6.908 -0.645 5.765 1.00 94.56 87 PHE A O 1
ATOM 697 N N . SER A 1 88 ? -5.812 -2.479 5.125 1.00 94.44 88 SER A N 1
ATOM 698 C CA . SER A 1 88 ? -5.260 -2.755 6.451 1.00 94.44 88 SER A CA 1
ATOM 699 C C . SER A 1 88 ? -3.875 -3.372 6.386 1.00 94.44 88 SER A C 1
ATOM 701 O O . SER A 1 88 ? -3.543 -4.101 5.449 1.00 94.44 88 SER A O 1
ATOM 703 N N . ILE A 1 89 ? -3.081 -3.078 7.413 1.00 94.12 89 ILE A N 1
ATOM 704 C CA . ILE A 1 89 ? -1.795 -3.718 7.660 1.00 94.12 89 ILE A CA 1
ATOM 705 C C . ILE A 1 89 ? -1.833 -4.293 9.071 1.00 94.12 89 ILE A C 1
ATOM 707 O O . ILE A 1 89 ? -2.049 -3.568 10.045 1.00 94.12 89 ILE A O 1
ATOM 711 N N . GLU A 1 90 ? -1.621 -5.595 9.165 1.00 91.06 90 GLU A N 1
ATOM 712 C CA . GLU A 1 90 ? -1.555 -6.364 10.400 1.00 91.06 90 GLU A CA 1
ATOM 713 C C . GLU A 1 90 ? -0.101 -6.777 10.627 1.00 91.06 90 GLU A C 1
ATOM 715 O O . GLU A 1 90 ? 0.423 -7.606 9.890 1.00 91.06 90 GLU A O 1
ATOM 720 N N . GLY A 1 91 ? 0.555 -6.123 11.587 1.00 82.12 91 GLY A N 1
ATOM 721 C CA . GLY A 1 91 ? 1.903 -6.445 12.064 1.00 82.12 91 GLY A CA 1
ATOM 722 C C . GLY A 1 91 ? 1.865 -6.700 13.568 1.00 82.12 91 GLY A C 1
ATOM 723 O O . GLY A 1 91 ? 1.113 -7.556 14.021 1.00 82.12 91 GLY A O 1
ATOM 724 N N . GLU A 1 92 ? 2.594 -5.907 14.362 1.00 79.75 92 GLU A N 1
ATOM 725 C CA . GLU A 1 92 ? 2.442 -5.910 15.834 1.00 79.75 92 GLU A CA 1
ATOM 726 C C . GLU A 1 92 ? 1.043 -5.460 16.270 1.00 79.75 92 GLU A C 1
ATOM 728 O O . GLU A 1 92 ? 0.484 -5.939 17.254 1.00 79.75 92 GLU A O 1
ATOM 733 N N . THR A 1 93 ? 0.466 -4.532 15.509 1.00 86.25 93 THR A N 1
ATOM 734 C CA . THR A 1 93 ? -0.910 -4.066 15.665 1.00 86.25 93 THR A CA 1
ATOM 735 C C . THR A 1 93 ? -1.624 -4.164 14.328 1.00 86.25 93 THR A C 1
ATOM 737 O O . THR A 1 93 ? -0.999 -4.085 13.267 1.00 86.25 93 THR A O 1
ATOM 740 N N . LYS A 1 94 ? -2.947 -4.334 14.356 1.00 90.06 94 LYS A N 1
ATOM 741 C CA . LYS A 1 94 ? -3.775 -4.218 13.157 1.00 90.06 94 LYS A CA 1
ATOM 742 C C . LYS A 1 94 ? -4.264 -2.787 13.034 1.00 90.06 94 LYS A C 1
ATOM 744 O O . LYS A 1 94 ? -5.058 -2.337 13.856 1.00 90.06 94 LYS A O 1
ATOM 749 N N . ILE A 1 95 ? -3.835 -2.108 11.977 1.00 92.00 95 ILE A N 1
ATOM 750 C CA . ILE A 1 95 ? -4.325 -0.774 11.642 1.00 92.00 95 ILE A CA 1
ATOM 751 C C . ILE A 1 95 ? -5.069 -0.873 10.308 1.00 92.00 95 ILE A C 1
ATOM 753 O O . ILE A 1 95 ? -4.595 -1.514 9.366 1.00 92.00 95 ILE A O 1
ATOM 757 N N . ALA A 1 96 ? -6.261 -0.286 10.243 1.00 91.56 96 ALA A N 1
ATOM 758 C CA . ALA A 1 96 ? -7.145 -0.352 9.087 1.00 91.56 96 ALA A CA 1
ATOM 759 C C . ALA A 1 96 ? -7.760 1.016 8.791 1.00 91.56 96 ALA A C 1
ATOM 761 O O . ALA A 1 96 ? -8.011 1.804 9.702 1.00 91.56 96 ALA A O 1
ATOM 762 N N . MET A 1 97 ? -8.025 1.260 7.514 1.00 91.75 97 MET A N 1
ATOM 763 C CA . MET A 1 97 ? -8.610 2.484 6.989 1.00 91.75 97 MET A CA 1
ATOM 764 C C . MET A 1 97 ? -9.631 2.106 5.919 1.00 91.75 97 MET A C 1
ATOM 766 O O . MET A 1 97 ? -9.342 1.294 5.037 1.00 91.75 97 MET A O 1
ATOM 770 N N . LYS A 1 98 ? -10.839 2.664 6.007 1.00 92.12 98 LYS A N 1
ATOM 771 C CA . LYS A 1 98 ? -11.816 2.569 4.920 1.00 92.12 98 LYS A CA 1
ATOM 772 C C . LYS A 1 98 ? -11.437 3.610 3.879 1.00 92.12 98 LYS A C 1
ATOM 774 O O . LYS A 1 98 ? -11.181 4.734 4.261 1.00 92.12 98 LYS A O 1
ATOM 779 N N . LEU A 1 99 ? -11.413 3.263 2.604 1.00 91.81 99 LEU A N 1
ATOM 780 C CA . LEU A 1 99 ? -11.196 4.209 1.515 1.00 91.81 99 LEU A CA 1
ATOM 781 C C . LEU A 1 99 ? -12.544 4.493 0.849 1.00 91.81 99 LEU A C 1
ATOM 783 O O . LEU A 1 99 ? -13.221 3.562 0.402 1.00 91.81 99 LEU A O 1
ATOM 787 N N . GLY A 1 100 ? -12.940 5.766 0.804 1.00 91.38 100 GLY A N 1
ATOM 788 C CA . GLY A 1 100 ? -14.101 6.213 0.027 1.00 91.38 100 GLY A CA 1
ATOM 789 C C . GLY A 1 100 ? -13.877 6.067 -1.482 1.00 91.38 100 GLY A C 1
ATOM 790 O O . GLY A 1 100 ? -12.771 5.774 -1.924 1.00 91.38 100 GLY A O 1
ATOM 791 N N . ASP A 1 101 ? -14.907 6.284 -2.297 1.00 91.00 101 ASP A N 1
ATOM 792 C CA . ASP A 1 101 ? -14.822 6.103 -3.758 1.00 91.00 101 ASP A CA 1
ATOM 793 C C . ASP A 1 101 ? -13.719 6.956 -4.398 1.00 91.00 101 ASP A C 1
ATOM 795 O O . ASP A 1 101 ? -12.878 6.432 -5.134 1.00 91.00 101 ASP A O 1
ATOM 799 N N . ASP A 1 102 ? 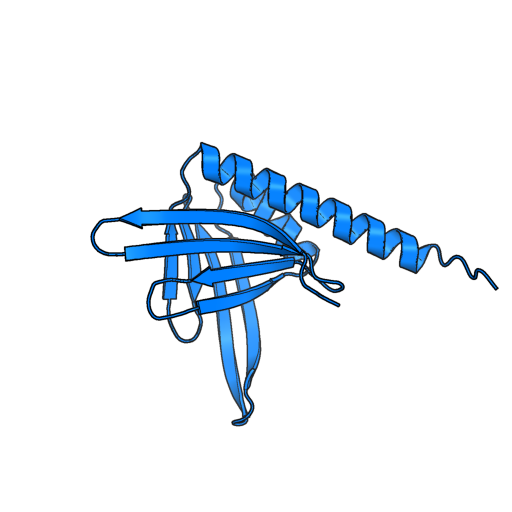-13.653 8.235 -4.026 1.00 92.31 102 ASP A N 1
ATOM 800 C CA . ASP A 1 102 ? -12.626 9.164 -4.505 1.00 92.31 102 ASP A CA 1
ATOM 801 C C . ASP A 1 102 ? -11.223 8.764 -4.036 1.00 92.31 102 ASP A C 1
ATOM 803 O O . ASP A 1 102 ? -10.250 8.839 -4.787 1.00 92.31 102 ASP A O 1
ATOM 807 N N . GLU A 1 103 ? -11.112 8.277 -2.801 1.00 93.69 103 GLU A N 1
ATOM 808 C CA . GLU A 1 103 ? -9.842 7.848 -2.221 1.00 93.69 103 GLU A CA 1
ATOM 809 C C . GLU A 1 103 ? -9.356 6.548 -2.840 1.00 93.69 103 GLU A C 1
ATOM 811 O O . GLU A 1 103 ? -8.162 6.399 -3.073 1.00 93.69 103 GLU A O 1
ATOM 816 N N . ARG A 1 104 ? -10.265 5.627 -3.173 1.00 94.06 104 ARG A N 1
ATOM 817 C CA . ARG A 1 104 ? -9.944 4.417 -3.935 1.00 94.06 104 ARG A CA 1
ATOM 818 C C . ARG A 1 104 ? -9.445 4.777 -5.326 1.00 94.06 104 ARG A C 1
ATOM 820 O O . ARG A 1 104 ? -8.417 4.252 -5.746 1.00 94.06 104 ARG A O 1
ATOM 827 N N . ALA A 1 105 ? -10.119 5.696 -6.017 1.00 94.00 105 ALA A N 1
ATOM 828 C CA . ALA A 1 105 ? -9.692 6.160 -7.333 1.00 94.00 105 ALA A CA 1
ATOM 829 C C . ALA A 1 105 ? -8.315 6.847 -7.279 1.00 94.00 105 ALA A C 1
ATOM 831 O O . ALA A 1 105 ? -7.449 6.575 -8.114 1.00 94.00 105 ALA A O 1
ATOM 832 N N . ALA A 1 106 ? -8.079 7.698 -6.279 1.00 94.56 106 ALA A N 1
ATOM 833 C CA . ALA A 1 106 ? -6.786 8.335 -6.058 1.00 94.56 106 ALA A CA 1
ATOM 834 C C . ALA A 1 106 ? -5.702 7.313 -5.681 1.00 94.56 106 ALA A C 1
ATOM 836 O O . ALA A 1 106 ? -4.610 7.340 -6.245 1.00 94.56 106 ALA A O 1
ATOM 837 N N . PHE A 1 107 ? -6.003 6.378 -4.781 1.00 95.38 107 PHE A N 1
ATOM 838 C CA . PHE A 1 107 ? -5.077 5.336 -4.348 1.00 95.38 107 PHE A CA 1
ATOM 839 C C . PHE A 1 107 ? -4.667 4.444 -5.515 1.00 95.38 107 PHE A C 1
ATOM 841 O O . PHE A 1 107 ? -3.474 4.234 -5.725 1.00 95.38 107 PHE A O 1
ATOM 848 N N . ARG A 1 108 ? -5.629 4.025 -6.344 1.00 95.44 108 ARG A N 1
ATOM 849 C CA . ARG A 1 108 ? -5.378 3.314 -7.600 1.00 95.44 108 ARG A CA 1
ATOM 850 C C . ARG A 1 108 ? -4.412 4.087 -8.500 1.00 95.44 108 ARG A C 1
ATOM 852 O O . ARG A 1 108 ? -3.376 3.543 -8.863 1.00 95.44 108 ARG A O 1
ATOM 859 N N . ARG A 1 109 ? -4.706 5.356 -8.814 1.00 96.19 109 ARG A N 1
ATOM 860 C CA . ARG A 1 109 ? -3.844 6.184 -9.682 1.00 96.19 109 ARG A CA 1
ATOM 861 C C . ARG A 1 109 ? -2.423 6.308 -9.139 1.00 96.19 109 ARG A C 1
ATOM 863 O O . ARG A 1 109 ? -1.461 6.301 -9.899 1.00 96.19 109 ARG A O 1
ATOM 870 N N . VAL A 1 110 ? -2.283 6.420 -7.820 1.00 95.75 110 VAL A N 1
ATOM 871 C CA . VAL A 1 110 ? -0.974 6.492 -7.161 1.00 95.75 110 VAL A CA 1
ATOM 872 C C . VAL A 1 110 ? -0.218 5.168 -7.291 1.00 95.75 110 VAL A C 1
ATOM 874 O O . VAL A 1 110 ? 0.987 5.192 -7.535 1.00 95.75 110 VAL A O 1
ATOM 877 N N . LEU A 1 111 ? -0.899 4.025 -7.157 1.00 95.62 111 LEU A N 1
ATOM 878 C CA . LEU A 1 111 ? -0.298 2.702 -7.349 1.00 95.62 111 LEU A CA 1
ATOM 879 C C . LEU A 1 111 ? 0.115 2.467 -8.806 1.00 95.62 111 LEU A C 1
ATOM 881 O O . LEU A 1 111 ? 1.227 2.006 -9.042 1.00 95.62 111 LEU A O 1
ATOM 885 N N . GLU A 1 112 ? -0.729 2.832 -9.772 1.00 95.50 112 GLU A N 1
ATOM 886 C CA . GLU A 1 112 ? -0.424 2.748 -11.209 1.00 95.50 112 GLU A CA 1
ATOM 887 C C . GLU A 1 112 ? 0.782 3.621 -11.568 1.00 95.50 112 GLU A C 1
ATOM 889 O O . GLU A 1 112 ? 1.746 3.136 -12.160 1.00 95.50 112 GLU A O 1
ATOM 894 N N . PHE A 1 113 ? 0.802 4.874 -11.106 1.00 94.75 113 PHE A N 1
ATOM 895 C CA . PHE A 1 113 ? 1.957 5.753 -11.277 1.00 94.75 113 PHE A CA 1
ATOM 896 C C . PHE A 1 113 ? 3.225 5.149 -10.660 1.00 94.75 113 PHE A C 1
ATOM 898 O O . PHE A 1 113 ? 4.307 5.204 -11.245 1.00 94.75 113 PHE A O 1
ATOM 905 N N . ALA A 1 114 ? 3.123 4.564 -9.465 1.00 93.81 114 ALA A N 1
ATOM 906 C CA . ALA A 1 114 ? 4.263 3.927 -8.823 1.00 93.81 114 ALA A CA 1
ATOM 907 C C . ALA A 1 114 ? 4.760 2.707 -9.617 1.00 93.81 114 ALA A C 1
ATOM 909 O O . ALA A 1 114 ? 5.972 2.531 -9.761 1.00 93.81 114 ALA A O 1
ATOM 910 N N . LEU A 1 115 ? 3.843 1.911 -10.173 1.00 92.31 115 LEU A N 1
ATOM 911 C CA . LEU A 1 115 ? 4.143 0.760 -11.018 1.00 92.31 115 LEU A CA 1
ATOM 912 C C . LEU A 1 115 ? 4.891 1.179 -12.289 1.00 92.31 115 LEU A C 1
ATOM 914 O O . LEU A 1 115 ? 5.940 0.609 -12.589 1.00 92.31 115 LEU A O 1
ATOM 918 N N . GLU A 1 116 ? 4.416 2.214 -12.985 1.00 92.88 116 GLU A N 1
ATOM 919 C CA . GLU A 1 116 ? 5.092 2.786 -14.157 1.00 92.88 116 GLU A CA 1
ATOM 920 C C . GLU A 1 116 ? 6.528 3.198 -13.820 1.00 92.88 116 GLU A C 1
ATOM 922 O O . GLU A 1 116 ? 7.470 2.818 -14.515 1.00 92.88 116 GLU A O 1
ATOM 927 N N . ARG A 1 117 ? 6.734 3.893 -12.693 1.00 91.25 117 ARG A N 1
ATOM 928 C CA . ARG A 1 117 ? 8.079 4.296 -12.246 1.00 91.25 117 ARG A CA 1
ATOM 929 C C . ARG A 1 117 ? 8.986 3.116 -11.924 1.00 91.25 117 ARG A C 1
ATOM 931 O O . ARG A 1 117 ? 10.187 3.185 -12.190 1.00 91.25 117 ARG A O 1
ATOM 938 N N . MET A 1 118 ? 8.449 2.047 -11.342 1.00 89.88 118 MET A N 1
ATOM 939 C CA . MET A 1 118 ? 9.215 0.826 -11.085 1.00 89.88 118 MET A CA 1
ATOM 940 C C . MET A 1 118 ? 9.607 0.123 -12.390 1.00 89.88 118 MET A C 1
ATOM 942 O O . MET A 1 118 ? 10.747 -0.332 -12.516 1.00 89.88 118 MET A O 1
ATOM 946 N N . LEU A 1 119 ? 8.700 0.070 -13.370 1.00 89.75 119 LEU A N 1
ATOM 947 C CA . LEU A 1 119 ? 8.970 -0.488 -14.697 1.00 89.75 119 LEU A CA 1
ATOM 948 C C . LEU A 1 119 ? 10.015 0.336 -15.454 1.00 89.75 119 LEU A C 1
ATOM 950 O O . LEU A 1 119 ? 10.981 -0.240 -15.952 1.00 89.75 119 LEU A O 1
ATOM 954 N N . GLU A 1 120 ? 9.885 1.666 -15.480 1.00 89.44 120 GLU A N 1
ATOM 955 C CA . GLU A 1 120 ? 10.863 2.578 -16.094 1.00 89.44 120 GLU A CA 1
ATOM 956 C C . GLU A 1 120 ? 12.280 2.336 -15.554 1.00 89.44 120 GLU A C 1
ATOM 958 O O . GLU A 1 120 ? 13.245 2.305 -16.321 1.00 89.44 120 GLU A O 1
ATOM 963 N N . ARG A 1 121 ? 12.421 2.151 -14.235 1.00 85.12 121 ARG A N 1
ATOM 964 C CA . ARG A 1 121 ? 13.718 1.878 -13.598 1.00 85.12 121 ARG A CA 1
ATOM 965 C C . ARG A 1 121 ? 14.277 0.521 -13.993 1.00 85.12 121 ARG A C 1
ATOM 967 O O . ARG A 1 121 ? 15.412 0.464 -14.457 1.00 85.12 121 ARG A O 1
ATOM 974 N N . ARG A 1 122 ? 13.468 -0.541 -13.906 1.00 83.44 122 ARG A N 1
ATOM 975 C CA . ARG A 1 122 ? 13.883 -1.886 -14.337 1.00 83.44 122 ARG A CA 1
ATOM 976 C C . ARG A 1 122 ? 14.289 -1.915 -15.807 1.00 83.44 122 ARG A C 1
ATOM 978 O O . ARG A 1 122 ? 15.245 -2.595 -16.165 1.00 83.44 122 ARG A O 1
ATOM 985 N N . MET A 1 123 ? 13.583 -1.177 -16.663 1.00 83.38 123 MET A N 1
ATOM 986 C CA . MET A 1 123 ? 13.949 -1.049 -18.072 1.00 83.38 123 MET A CA 1
ATOM 987 C C . MET A 1 123 ? 15.287 -0.327 -18.235 1.00 83.38 123 MET A C 1
ATOM 989 O O . MET A 1 123 ? 16.144 -0.834 -18.946 1.00 83.38 123 MET A O 1
ATOM 993 N N . LYS A 1 124 ? 15.517 0.801 -17.554 1.00 81.44 124 LYS A N 1
ATOM 994 C CA . LYS A 1 124 ? 16.803 1.524 -17.611 1.00 81.44 124 LYS A CA 1
ATOM 995 C C . LYS A 1 124 ? 17.981 0.685 -17.108 1.00 81.44 124 LYS A C 1
ATOM 997 O O . LYS A 1 124 ? 19.037 0.698 -17.733 1.00 81.44 124 LYS A O 1
ATOM 1002 N N . GLU A 1 125 ? 17.788 -0.074 -16.033 1.00 79.50 125 GLU A N 1
ATOM 1003 C CA . GLU A 1 125 ? 18.787 -1.013 -15.504 1.00 79.50 125 GLU A CA 1
ATOM 1004 C C . GLU A 1 125 ? 19.082 -2.144 -16.497 1.00 79.50 125 GLU A C 1
ATOM 1006 O O . GLU A 1 125 ? 20.242 -2.470 -16.741 1.00 79.50 125 GLU A O 1
ATOM 1011 N N . ARG A 1 126 ? 18.041 -2.712 -17.123 1.00 65.31 126 ARG A N 1
ATOM 1012 C CA . ARG A 1 126 ? 18.172 -3.804 -18.099 1.00 65.31 126 ARG A CA 1
ATOM 1013 C C . ARG A 1 126 ? 18.758 -3.354 -19.437 1.00 65.31 126 ARG A C 1
ATOM 1015 O O . ARG A 1 126 ? 19.462 -4.130 -20.074 1.00 65.31 126 ARG A O 1
ATOM 1022 N N . VAL A 1 127 ? 18.458 -2.130 -19.872 1.00 62.03 127 VAL A N 1
ATOM 1023 C CA . VAL A 1 127 ? 18.971 -1.550 -21.123 1.00 62.03 127 VAL A CA 1
ATOM 1024 C C . VAL A 1 127 ? 20.419 -1.091 -20.975 1.00 62.03 127 VAL A C 1
ATOM 1026 O O . VAL A 1 127 ? 21.078 -0.924 -21.993 1.00 62.03 127 VAL A O 1
ATOM 1029 N N . GLY A 1 128 ? 20.939 -0.960 -19.746 1.00 50.59 128 GLY A N 1
ATOM 1030 C CA . GLY A 1 128 ? 22.374 -0.910 -19.489 1.00 50.59 128 GLY A CA 1
ATOM 1031 C C . GLY A 1 128 ? 23.116 -0.000 -20.459 1.00 50.59 128 GLY A C 1
ATOM 1032 O O . GLY A 1 128 ? 23.967 -0.465 -21.217 1.00 50.59 128 GLY A O 1
ATOM 1033 N N . PHE A 1 129 ? 22.818 1.301 -20.421 1.00 49.09 129 PHE A N 1
ATOM 1034 C CA . PHE A 1 129 ? 23.833 2.271 -20.800 1.00 49.09 129 PHE A CA 1
ATOM 1035 C C . PHE A 1 129 ? 25.029 2.023 -19.874 1.00 49.09 129 PHE A C 1
ATOM 1037 O O . PHE A 1 129 ? 25.114 2.541 -18.763 1.00 49.09 129 PHE A O 1
ATOM 1044 N N . LYS A 1 130 ? 25.968 1.205 -20.356 1.00 45.88 130 LYS A N 1
ATOM 1045 C CA . LYS A 1 130 ? 27.388 1.449 -20.161 1.00 45.88 130 LYS A CA 1
ATOM 1046 C C . LYS A 1 130 ? 27.670 2.802 -20.813 1.00 45.88 130 LYS A C 1
ATOM 1048 O O . LYS A 1 130 ? 28.146 2.868 -21.940 1.00 45.88 130 LYS A O 1
ATOM 1053 N N . SER A 1 131 ? 27.318 3.881 -20.129 1.00 42.53 131 SER A N 1
ATOM 1054 C CA . SER A 1 131 ? 28.081 5.107 -20.290 1.00 42.53 131 SER A CA 1
ATOM 1055 C C . SER A 1 131 ? 29.404 4.837 -19.588 1.00 42.53 131 SER A C 1
ATOM 1057 O O . SER A 1 131 ? 29.470 4.843 -18.359 1.00 42.53 131 SER A O 1
ATOM 1059 N N . GLY A 1 132 ? 30.398 4.442 -20.385 1.00 34.34 132 GLY A N 1
ATOM 1060 C CA . GLY A 1 132 ? 31.787 4.715 -20.039 1.00 34.34 132 GLY A CA 1
ATOM 1061 C C . GLY A 1 132 ? 32.042 6.214 -19.988 1.00 34.34 132 GLY A C 1
ATOM 1062 O O . GLY A 1 132 ? 31.174 6.981 -20.471 1.00 34.34 132 GLY A O 1
#

Radius of gyration: 15.79 Å; chains: 1; bounding box: 47×27×40 Å